Protein AF-A0A2P7NXY8-F1 (afdb_monomer)

Mean predicted aligned error: 10.53 Å

Secondary structure (DSSP, 8-state):
--------------------TTS--TTS-TT-HHHHHHHHHHHHHHHHHHHHHHHHHHHHHHH-GGGGGGGHHHHHHHHHHHHHHHHHHHHHHHHHHHHHHHHHHHHHHHHHHHHHHHHHHHHHH--

Sequence (127 aa):
MKTQKFIALISVLIFSLTVSSAFAVEGIDDNNHAALAEYYEIIAKETEAKLQKNKAALEDYEAHPYYYGRRGQDFKSHTIANIRGYEAVLTESLNNANLHKRLAKDQDNSAFNKARLNFKLDTSTIR

Organism: NCBI:txid2116706

Foldseek 3Di:
DDDDDPPPDDPPPPPDPDPDPPDDDPPDDPLPLVVQLVVLVVQLVVLVVQLVVLVVVLVCCVVCVVVCPPCSVVSNVVSVVSNVVSVVSNVVSNVSSVVSVVSVVVVVVVVVVVVVVVVVVVVVVVD

pLDDT: mean 84.72, std 18.97, range [38.0, 98.69]

Radius of gyration: 24.78 Å; Cα contacts (8 Å, |Δi|>4): 70; chains: 1; bounding box: 50×52×78 Å

Nearest PDB structures (foldseek):
  7nsu-assembly1_D  TM=8.033E-01  e=8.440E-01  Escherichia coli
  2ysu-assembly1_B  TM=7.622E-01  e=7.521E-01  Escherichia coli
  1ujw-assembly1_B  TM=7.914E-01  e=1.591E+00  Escherichia coli
  2b5u-assembly2_C  TM=7.617E-01  e=2.524E+00  Escherichia coli
  1jch-assembly1_A  TM=7.712E-01  e=4.492E+00  Escherichia coli str. K-12 substr. W3110

Structure (mmCIF, N/CA/C/O backbone):
data_AF-A0A2P7NXY8-F1
#
_entry.id   AF-A0A2P7NXY8-F1
#
loop_
_atom_site.group_PDB
_atom_site.id
_atom_site.type_symbol
_atom_site.label_atom_id
_atom_site.label_alt_id
_atom_site.label_comp_id
_atom_site.label_asym_id
_atom_site.label_entity_id
_atom_site.label_seq_id
_atom_site.pdbx_PDB_ins_code
_atom_site.Cartn_x
_atom_site.Cartn_y
_atom_site.Cartn_z
_atom_site.occupancy
_atom_site.B_iso_or_equiv
_atom_site.auth_seq_id
_atom_site.auth_comp_id
_atom_site.auth_asym_id
_atom_site.auth_atom_id
_atom_site.pdbx_PDB_model_num
ATOM 1 N N . MET A 1 1 ? -2.710 -45.243 25.224 1.00 40.84 1 MET A N 1
ATOM 2 C CA . MET A 1 1 ? -3.176 -44.627 23.961 1.00 40.84 1 MET A CA 1
ATOM 3 C C . MET A 1 1 ? -2.295 -43.425 23.669 1.00 40.84 1 MET A C 1
ATOM 5 O O . MET A 1 1 ? -1.942 -42.705 24.592 1.00 40.84 1 MET A O 1
ATOM 9 N N . LYS A 1 2 ? -1.817 -43.332 22.428 1.00 38.00 2 LYS A N 1
ATOM 10 C CA . LYS A 1 2 ? -0.706 -42.481 21.993 1.00 38.00 2 LYS A CA 1
ATOM 11 C C . LYS A 1 2 ? -1.124 -41.007 21.924 1.00 38.00 2 LYS A C 1
ATOM 13 O O . LYS A 1 2 ? -2.234 -40.690 21.519 1.00 38.00 2 LYS A O 1
ATOM 18 N N . THR A 1 3 ? -0.198 -40.141 22.318 1.00 51.06 3 THR A N 1
ATOM 19 C CA . THR A 1 3 ? -0.245 -38.677 22.258 1.00 51.06 3 THR A CA 1
ATOM 20 C C . THR A 1 3 ? -0.490 -38.154 20.842 1.00 51.06 3 THR A C 1
ATOM 22 O O . THR A 1 3 ? 0.289 -38.472 19.942 1.00 51.06 3 THR A O 1
ATOM 25 N N . GLN A 1 4 ? -1.457 -37.255 20.669 1.00 48.56 4 GLN A N 1
ATOM 26 C CA . GLN A 1 4 ? -1.455 -36.302 19.560 1.00 48.56 4 GLN A CA 1
ATOM 27 C C . GLN A 1 4 ? -1.313 -34.897 20.133 1.00 48.56 4 GLN A C 1
ATOM 29 O O . GLN A 1 4 ? -2.214 -34.338 20.750 1.00 48.56 4 GLN A O 1
ATOM 34 N N . LYS A 1 5 ? -0.097 -34.379 19.976 1.00 49.62 5 LYS A N 1
ATOM 35 C CA . LYS A 1 5 ? 0.273 -32.992 20.216 1.00 49.62 5 LYS A CA 1
ATOM 36 C C . LYS A 1 5 ? -0.507 -32.154 19.204 1.00 49.62 5 LYS A C 1
ATOM 38 O O . LYS A 1 5 ? -0.386 -32.406 18.007 1.00 49.62 5 LYS A O 1
ATOM 43 N N . PHE A 1 6 ? -1.302 -31.194 19.669 1.00 47.12 6 PHE A N 1
ATOM 44 C CA . PHE A 1 6 ? -1.866 -30.166 18.802 1.00 47.12 6 PHE A CA 1
ATOM 45 C C . PHE A 1 6 ? -0.701 -29.351 18.249 1.00 47.12 6 PHE A C 1
ATOM 47 O O . PHE A 1 6 ? -0.109 -28.521 18.936 1.00 47.12 6 PHE A O 1
ATOM 54 N N . ILE A 1 7 ? -0.309 -29.693 17.024 1.00 45.03 7 ILE A N 1
ATOM 55 C CA . ILE A 1 7 ? 0.667 -28.962 16.234 1.00 45.03 7 ILE A CA 1
ATOM 56 C C . ILE A 1 7 ? 0.106 -27.552 16.080 1.00 45.03 7 ILE A C 1
ATOM 58 O O . ILE A 1 7 ? -0.937 -27.352 15.460 1.00 45.03 7 ILE A O 1
ATOM 62 N N . ALA A 1 8 ? 0.797 -26.596 16.695 1.00 44.28 8 ALA A N 1
ATOM 63 C CA . ALA A 1 8 ? 0.630 -25.178 16.453 1.00 44.28 8 ALA A CA 1
ATOM 64 C C . ALA A 1 8 ? 0.910 -24.912 14.967 1.00 44.28 8 ALA A C 1
ATOM 66 O O . ALA A 1 8 ? 2.051 -24.725 14.553 1.00 44.28 8 ALA A O 1
ATOM 67 N N . LEU A 1 9 ? -0.138 -24.957 14.148 1.00 42.25 9 LEU A N 1
ATOM 68 C CA . LEU A 1 9 ? -0.099 -24.565 12.747 1.00 42.25 9 LEU A CA 1
ATOM 69 C C . LEU A 1 9 ? -0.269 -23.047 12.676 1.00 42.25 9 LEU A C 1
ATOM 71 O O . LEU A 1 9 ? -1.367 -22.518 12.562 1.00 42.25 9 LEU A O 1
ATOM 75 N N . ILE A 1 10 ? 0.867 -22.370 12.843 1.00 50.88 10 ILE A N 1
ATOM 76 C CA . ILE A 1 10 ? 1.388 -21.418 11.860 1.00 50.88 10 ILE A CA 1
ATOM 77 C C . ILE A 1 10 ? 0.285 -20.563 11.205 1.00 50.88 10 ILE A C 1
ATOM 79 O O . ILE A 1 10 ? -0.144 -20.829 10.085 1.00 50.88 10 ILE A O 1
ATOM 83 N N . SER A 1 11 ? -0.114 -19.467 11.854 1.00 39.25 11 SER A N 1
ATOM 84 C CA . SER A 1 11 ? -0.318 -18.248 11.075 1.00 39.25 11 SER A CA 1
ATOM 85 C C . SER A 1 11 ? 1.050 -17.593 11.009 1.00 39.25 11 SER A C 1
ATOM 87 O O . SER A 1 11 ? 1.524 -17.062 12.016 1.00 39.25 11 SER A O 1
ATOM 89 N N . VAL A 1 12 ? 1.720 -17.694 9.862 1.00 47.38 12 VAL A N 1
ATOM 90 C CA . VAL A 1 12 ? 2.876 -16.848 9.577 1.00 47.38 12 VAL A CA 1
ATOM 91 C C . VAL A 1 12 ? 2.371 -15.413 9.682 1.00 47.38 12 VAL A C 1
ATOM 93 O O . VAL A 1 12 ? 1.734 -14.882 8.776 1.00 47.38 12 VAL A O 1
ATOM 96 N N . LEU A 1 13 ? 2.601 -14.808 10.842 1.00 45.62 13 LEU A N 1
ATOM 97 C CA . LEU A 1 13 ? 2.679 -13.375 10.992 1.00 45.62 13 LEU A CA 1
ATOM 98 C C . LEU A 1 13 ? 3.856 -12.991 10.097 1.00 45.62 13 LEU A C 1
ATOM 100 O O . LEU A 1 13 ? 5.005 -13.100 10.520 1.00 45.62 13 LEU A O 1
ATOM 104 N N . ILE A 1 14 ? 3.586 -12.641 8.837 1.00 49.44 14 ILE A N 1
ATOM 105 C CA . ILE A 1 14 ? 4.582 -11.998 7.980 1.00 49.44 14 ILE A CA 1
ATOM 106 C C . ILE A 1 14 ? 4.772 -10.601 8.570 1.00 49.44 14 ILE A C 1
ATOM 108 O O . ILE A 1 14 ? 4.184 -9.608 8.149 1.00 49.44 14 ILE A O 1
ATOM 112 N N . PHE A 1 15 ? 5.530 -10.571 9.660 1.00 50.53 15 PHE A N 1
ATOM 113 C CA . PHE A 1 15 ? 6.202 -9.408 10.174 1.00 50.53 15 PHE A CA 1
ATOM 114 C C . PHE A 1 15 ? 7.401 -9.201 9.255 1.00 50.53 15 PHE A C 1
ATOM 116 O O . PHE A 1 15 ? 8.470 -9.775 9.443 1.00 50.53 15 PHE A O 1
ATOM 123 N N . SER A 1 16 ? 7.192 -8.431 8.199 1.00 40.88 16 SER A N 1
ATOM 124 C CA . SER A 1 16 ? 8.279 -7.869 7.406 1.00 40.88 16 SER A CA 1
ATOM 125 C C . SER A 1 16 ? 7.892 -6.438 7.086 1.00 40.88 16 SER A C 1
ATOM 127 O O . SER A 1 16 ? 7.465 -6.084 5.994 1.00 40.88 16 SER A O 1
ATOM 129 N N . LEU A 1 17 ? 7.969 -5.625 8.137 1.00 52.25 17 LEU A N 1
ATOM 130 C CA . LEU A 1 17 ? 8.224 -4.204 8.012 1.00 52.25 17 LEU A CA 1
ATOM 131 C C . LEU A 1 17 ? 9.592 -4.056 7.334 1.00 52.25 17 LEU A C 1
ATOM 133 O O . LEU A 1 17 ? 10.615 -4.213 7.992 1.00 52.25 17 LEU A O 1
ATOM 137 N N . THR A 1 18 ? 9.609 -3.727 6.050 1.00 45.41 18 THR A N 1
ATOM 138 C CA . THR A 1 18 ? 10.675 -2.908 5.461 1.00 45.41 18 THR A CA 1
ATOM 139 C C . THR A 1 18 ? 10.041 -1.985 4.432 1.00 45.41 18 THR A C 1
ATOM 141 O O . THR A 1 18 ? 10.151 -2.184 3.227 1.00 45.41 18 THR A O 1
ATOM 144 N N . VAL A 1 19 ? 9.346 -0.961 4.924 1.00 54.78 19 VAL A N 1
ATOM 145 C CA . VAL A 1 19 ? 9.112 0.253 4.140 1.00 54.78 19 VAL A CA 1
ATOM 146 C C . VAL A 1 19 ? 10.394 1.070 4.269 1.00 54.78 19 VAL A C 1
ATOM 148 O O . VAL A 1 19 ? 10.530 1.909 5.153 1.00 54.78 19 VAL A O 1
ATOM 151 N N . SER A 1 20 ? 11.384 0.715 3.458 1.00 48.38 20 SER A N 1
ATOM 152 C CA . SER A 1 20 ? 12.577 1.526 3.245 1.00 48.38 20 SER A CA 1
ATOM 153 C C . SER A 1 20 ? 12.671 1.768 1.751 1.00 48.38 20 SER A C 1
ATOM 155 O O . SER A 1 20 ? 13.187 0.932 1.017 1.00 48.38 20 SER A O 1
ATOM 157 N N . SER A 1 21 ? 12.197 2.931 1.315 1.00 49.56 21 SER A N 1
ATOM 158 C CA . SER A 1 21 ? 12.254 3.461 -0.054 1.00 49.56 21 SER A CA 1
ATOM 159 C C . SER A 1 21 ? 13.678 3.680 -0.606 1.00 49.56 21 SER A C 1
ATOM 161 O O . SER A 1 21 ? 13.866 4.494 -1.507 1.00 49.56 21 SER A O 1
ATOM 163 N N . ALA A 1 22 ? 14.701 3.054 -0.013 1.00 51.72 22 ALA A N 1
ATOM 164 C CA . ALA A 1 22 ? 16.116 3.370 -0.209 1.00 51.72 22 ALA A CA 1
ATOM 165 C C . ALA A 1 22 ? 17.018 2.142 -0.441 1.00 51.72 22 ALA A C 1
ATOM 167 O O . ALA A 1 22 ? 18.223 2.315 -0.613 1.00 51.72 22 ALA A O 1
ATOM 168 N N . PHE A 1 23 ? 16.471 0.922 -0.457 1.00 50.28 23 PHE A N 1
ATOM 169 C CA . PHE A 1 23 ? 17.231 -0.297 -0.749 1.00 50.28 23 PHE A CA 1
ATOM 170 C C . PHE A 1 23 ? 16.606 -1.044 -1.929 1.00 50.28 23 PHE A C 1
ATOM 172 O O . PHE A 1 23 ? 15.383 -1.064 -2.065 1.00 50.28 23 PHE A O 1
ATOM 179 N N . ALA A 1 24 ? 17.461 -1.616 -2.782 1.00 63.31 24 ALA A N 1
ATOM 180 C CA . ALA A 1 24 ? 17.082 -2.448 -3.923 1.00 63.31 24 ALA A CA 1
ATOM 181 C C . ALA A 1 24 ? 16.024 -3.492 -3.525 1.00 63.31 24 ALA A C 1
ATOM 183 O O . ALA A 1 24 ? 16.124 -4.098 -2.453 1.00 63.31 24 ALA A O 1
ATOM 184 N N . VAL A 1 25 ? 15.014 -3.704 -4.380 1.00 78.38 25 VAL A N 1
ATOM 185 C CA . VAL A 1 25 ? 14.029 -4.774 -4.165 1.00 78.38 25 VAL A CA 1
ATOM 186 C C . VAL A 1 25 ? 14.745 -6.099 -4.391 1.00 78.38 25 VAL A C 1
ATOM 188 O O . VAL A 1 25 ? 15.160 -6.408 -5.506 1.00 78.38 25 VAL A O 1
ATOM 191 N N . GLU A 1 26 ? 14.917 -6.878 -3.324 1.00 81.69 26 GLU A N 1
ATOM 192 C CA . GLU A 1 26 ? 15.624 -8.155 -3.393 1.00 81.69 26 GLU A CA 1
ATOM 193 C C . GLU A 1 26 ? 15.000 -9.062 -4.468 1.00 81.69 26 GLU A C 1
ATOM 195 O O . GLU A 1 26 ? 13.796 -9.315 -4.476 1.00 81.69 26 GLU A O 1
ATOM 200 N N . GLY A 1 27 ? 15.828 -9.538 -5.400 1.00 85.25 27 GLY A N 1
ATOM 201 C CA . GLY A 1 27 ? 15.397 -10.414 -6.492 1.00 85.25 27 GLY A CA 1
ATOM 202 C C . GLY A 1 27 ? 14.885 -9.708 -7.754 1.00 85.25 27 GLY A C 1
ATOM 203 O O . GLY A 1 27 ? 14.597 -10.400 -8.730 1.00 85.25 27 GLY A O 1
ATOM 204 N N . ILE A 1 28 ? 14.817 -8.372 -7.786 1.00 88.38 28 ILE A N 1
ATOM 205 C CA . ILE A 1 28 ? 14.529 -7.596 -9.001 1.00 88.38 28 ILE A CA 1
ATOM 206 C C . ILE A 1 28 ? 15.757 -6.750 -9.350 1.00 88.38 28 ILE A C 1
ATOM 208 O O . ILE A 1 28 ? 16.307 -6.065 -8.497 1.00 88.38 28 ILE A O 1
ATOM 212 N N . ASP A 1 29 ? 16.201 -6.802 -10.609 1.00 90.50 29 ASP A N 1
ATOM 213 C CA . ASP A 1 29 ? 17.271 -5.922 -11.099 1.00 90.50 29 ASP A CA 1
ATOM 214 C C . ASP A 1 29 ? 16.819 -4.456 -11.011 1.00 90.50 29 ASP A C 1
ATOM 216 O O . ASP A 1 29 ? 15.744 -4.110 -11.508 1.00 90.50 29 ASP A O 1
ATOM 220 N N . ASP A 1 30 ? 17.650 -3.590 -10.427 1.00 88.50 30 ASP A N 1
ATOM 221 C CA . ASP A 1 30 ? 17.363 -2.161 -10.252 1.00 88.50 30 ASP A CA 1
ATOM 222 C C . ASP A 1 30 ? 17.092 -1.427 -11.585 1.00 88.50 30 ASP A C 1
ATOM 224 O O . ASP A 1 30 ? 16.378 -0.419 -11.619 1.00 88.50 30 ASP A O 1
ATOM 228 N N . ASN A 1 31 ? 17.610 -1.950 -12.702 1.00 90.88 31 ASN A N 1
ATOM 229 C CA . ASN A 1 31 ? 17.379 -1.437 -14.055 1.00 90.88 31 ASN A CA 1
ATOM 230 C C . ASN A 1 31 ? 16.152 -2.063 -14.733 1.00 90.88 31 ASN A C 1
ATOM 232 O O . ASN A 1 31 ? 15.735 -1.612 -15.801 1.00 90.88 31 ASN A O 1
ATOM 236 N N . ASN A 1 32 ? 15.542 -3.095 -14.145 1.00 94.75 32 ASN A N 1
ATOM 237 C CA . ASN A 1 32 ? 14.288 -3.652 -14.639 1.00 94.75 32 ASN A CA 1
ATOM 238 C C . ASN A 1 32 ? 13.103 -2.837 -14.106 1.00 94.75 32 ASN A C 1
ATOM 240 O O . ASN A 1 32 ? 12.313 -3.273 -13.267 1.00 94.75 32 ASN A O 1
ATOM 244 N N . HIS A 1 33 ? 12.969 -1.619 -14.629 1.00 94.88 33 HIS A N 1
ATOM 245 C CA . HIS A 1 33 ? 11.924 -0.686 -14.222 1.00 94.88 33 HIS A CA 1
ATOM 246 C C . HIS A 1 33 ? 10.502 -1.190 -14.524 1.00 94.88 33 HIS A C 1
ATOM 248 O O . HIS A 1 33 ? 9.561 -0.803 -13.837 1.00 94.88 33 HIS A O 1
ATOM 254 N N . ALA A 1 34 ? 10.317 -2.086 -15.496 1.00 96.31 34 ALA A N 1
ATOM 255 C CA . ALA A 1 34 ? 9.018 -2.721 -15.714 1.00 96.31 34 ALA A CA 1
ATOM 256 C C . ALA A 1 34 ? 8.638 -3.641 -14.538 1.00 96.31 34 ALA A C 1
ATOM 258 O O . ALA A 1 34 ? 7.543 -3.512 -13.992 1.00 96.31 34 ALA A O 1
ATOM 259 N N . ALA A 1 35 ? 9.560 -4.503 -14.097 1.00 95.75 35 ALA A N 1
ATOM 260 C CA . ALA A 1 35 ? 9.328 -5.399 -12.963 1.00 95.75 35 ALA A CA 1
ATOM 261 C C . ALA A 1 35 ? 9.186 -4.642 -11.633 1.00 95.75 35 ALA A C 1
ATOM 263 O O . ALA A 1 35 ? 8.326 -4.975 -10.821 1.00 95.75 35 ALA A O 1
ATOM 264 N N . LEU A 1 36 ? 9.979 -3.585 -11.418 1.00 95.25 36 LEU A N 1
ATOM 265 C CA . LEU A 1 36 ? 9.840 -2.736 -10.230 1.00 95.25 36 LEU A CA 1
ATOM 266 C C . LEU A 1 36 ? 8.481 -2.025 -10.195 1.00 95.25 36 LEU A C 1
ATOM 268 O O . LEU A 1 36 ? 7.870 -1.925 -9.132 1.00 95.25 36 LEU A O 1
ATOM 272 N N . ALA A 1 37 ? 7.978 -1.561 -11.343 1.00 96.25 37 ALA A N 1
ATOM 273 C CA . ALA A 1 37 ? 6.644 -0.977 -11.411 1.00 96.25 37 ALA A CA 1
ATOM 274 C C . ALA A 1 37 ? 5.560 -1.984 -11.000 1.00 96.25 37 ALA A C 1
ATOM 276 O O . ALA A 1 37 ? 4.733 -1.658 -10.151 1.0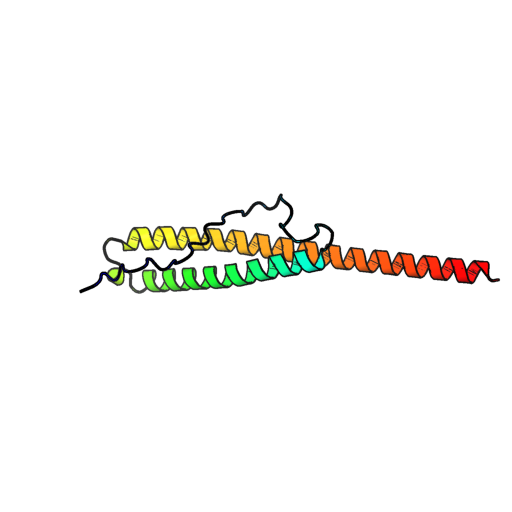0 96.25 37 ALA A O 1
ATOM 277 N N . GLU A 1 38 ? 5.596 -3.198 -11.554 1.00 96.50 38 GLU A N 1
ATOM 278 C CA . GLU A 1 38 ? 4.654 -4.273 -11.219 1.00 96.50 38 GLU A CA 1
ATOM 279 C C . GLU A 1 38 ? 4.717 -4.648 -9.730 1.00 96.50 38 GLU A C 1
ATOM 281 O O . GLU A 1 38 ? 3.683 -4.768 -9.072 1.00 96.50 38 GLU A O 1
ATOM 286 N N . TYR A 1 39 ? 5.923 -4.756 -9.166 1.00 95.62 39 TYR A N 1
ATOM 287 C CA . TYR A 1 39 ? 6.116 -5.028 -7.743 1.00 95.62 39 TYR A CA 1
ATOM 288 C C . TYR A 1 39 ? 5.380 -4.010 -6.863 1.00 95.62 39 TYR A C 1
ATOM 290 O O . TYR A 1 39 ? 4.570 -4.382 -6.011 1.00 95.62 39 TYR A O 1
ATOM 298 N N . TYR A 1 40 ? 5.601 -2.715 -7.095 1.00 95.88 40 TYR A N 1
ATOM 299 C CA . TYR A 1 40 ? 4.943 -1.680 -6.302 1.00 95.88 40 TYR A CA 1
ATOM 300 C C . TYR A 1 40 ? 3.428 -1.603 -6.552 1.00 95.88 40 TYR A C 1
ATOM 302 O O . TYR A 1 40 ? 2.685 -1.244 -5.638 1.00 95.88 40 TYR A O 1
ATOM 310 N N . GLU A 1 41 ? 2.934 -1.983 -7.734 1.00 97.69 41 GLU A N 1
ATOM 311 C CA . GLU A 1 41 ? 1.491 -2.126 -7.978 1.00 97.69 41 GLU A CA 1
ATOM 312 C C . GLU A 1 41 ? 0.864 -3.256 -7.160 1.00 97.69 41 GLU A C 1
ATOM 314 O O . GLU A 1 41 ? -0.234 -3.087 -6.621 1.00 97.69 41 GLU A O 1
ATOM 319 N N . ILE A 1 42 ? 1.558 -4.388 -7.024 1.00 97.06 42 ILE A N 1
ATOM 320 C CA . ILE A 1 42 ? 1.116 -5.500 -6.176 1.00 97.06 42 ILE A CA 1
ATOM 321 C C . ILE A 1 42 ? 1.032 -5.035 -4.719 1.00 97.06 42 ILE A C 1
ATOM 323 O O . ILE A 1 42 ? -0.015 -5.202 -4.086 1.00 97.06 42 ILE A O 1
ATOM 327 N N . ILE A 1 43 ? 2.075 -4.368 -4.211 1.00 95.94 43 ILE A N 1
ATOM 328 C CA . ILE A 1 43 ? 2.073 -3.817 -2.847 1.00 95.94 43 ILE A CA 1
ATOM 329 C C . ILE A 1 43 ? 0.940 -2.800 -2.659 1.00 95.94 43 ILE A C 1
ATOM 331 O O . ILE A 1 43 ? 0.238 -2.845 -1.643 1.00 95.94 43 ILE A O 1
ATOM 335 N N . ALA A 1 44 ? 0.711 -1.911 -3.632 1.00 96.38 44 ALA A N 1
ATOM 336 C CA . ALA A 1 44 ? -0.388 -0.949 -3.591 1.00 96.38 44 ALA A CA 1
ATOM 337 C C . ALA A 1 44 ? -1.749 -1.656 -3.486 1.00 96.38 44 ALA A C 1
ATOM 339 O O . ALA A 1 44 ? -2.540 -1.328 -2.603 1.00 96.38 44 ALA A O 1
ATOM 340 N N . LYS A 1 45 ? -1.997 -2.678 -4.313 1.00 97.88 45 LYS A N 1
ATOM 341 C CA . LYS A 1 45 ? -3.251 -3.446 -4.309 1.00 97.88 45 LYS A CA 1
ATOM 342 C C . LYS A 1 45 ? -3.482 -4.181 -2.987 1.00 97.88 45 LYS A C 1
ATOM 344 O O . LYS A 1 45 ? -4.589 -4.165 -2.445 1.00 97.88 45 LYS A O 1
ATOM 349 N N . GLU A 1 46 ? -2.448 -4.815 -2.439 1.00 96.75 46 GLU A N 1
ATOM 350 C CA . GLU A 1 46 ? -2.539 -5.478 -1.134 1.00 96.75 46 GLU A CA 1
ATOM 351 C C . GLU A 1 46 ? -2.794 -4.485 0.005 1.00 96.75 46 GLU A C 1
ATOM 353 O O . GLU A 1 46 ? -3.573 -4.757 0.925 1.00 96.75 46 GLU A O 1
ATOM 358 N N . THR A 1 47 ? -2.135 -3.329 -0.054 1.00 96.25 47 THR A N 1
ATOM 359 C CA . THR A 1 47 ? -2.272 -2.259 0.937 1.00 96.25 47 THR A CA 1
ATOM 360 C C . THR A 1 47 ? -3.660 -1.641 0.888 1.00 96.25 47 THR A C 1
ATOM 362 O O . THR A 1 47 ? -4.270 -1.433 1.935 1.00 96.25 47 THR A O 1
ATOM 365 N N . GLU A 1 48 ? -4.200 -1.420 -0.308 1.00 98.38 48 GLU A N 1
ATOM 366 C CA . GLU A 1 48 ? -5.563 -0.938 -0.503 1.00 98.38 48 GLU A CA 1
ATOM 367 C C . GLU A 1 48 ? -6.585 -1.907 0.107 1.00 98.38 48 GLU A C 1
ATOM 369 O O . GLU A 1 48 ? -7.449 -1.481 0.873 1.00 98.38 48 GLU A O 1
ATOM 374 N N . ALA A 1 49 ? -6.448 -3.217 -0.120 1.00 98.25 49 ALA A N 1
ATOM 375 C CA . ALA A 1 49 ? -7.337 -4.209 0.487 1.00 98.25 49 ALA A CA 1
ATOM 376 C C . ALA A 1 49 ? -7.293 -4.172 2.030 1.00 98.25 49 ALA A C 1
ATOM 378 O O . ALA A 1 49 ? -8.333 -4.224 2.697 1.00 98.25 49 ALA A O 1
ATOM 379 N N . LYS A 1 50 ? -6.095 -4.037 2.617 1.00 97.44 50 LYS A N 1
ATOM 380 C CA . LYS A 1 50 ? -5.917 -3.896 4.075 1.00 97.44 50 LYS A CA 1
ATOM 381 C C . LYS A 1 50 ? -6.496 -2.578 4.596 1.00 97.44 50 LYS A C 1
ATOM 383 O O . LYS A 1 50 ? -7.123 -2.572 5.659 1.00 97.44 50 LYS A O 1
ATOM 388 N N . LEU A 1 51 ? -6.330 -1.486 3.852 1.00 98.44 51 LEU A N 1
ATOM 389 C CA . LEU A 1 51 ? -6.892 -0.177 4.170 1.00 98.44 51 LEU A CA 1
ATOM 390 C C . LEU A 1 51 ? -8.421 -0.232 4.210 1.00 98.44 51 LEU A C 1
ATOM 392 O O . LEU A 1 51 ? -9.009 0.173 5.211 1.00 98.44 51 LEU A O 1
ATOM 396 N N . GLN A 1 52 ? -9.060 -0.795 3.180 1.00 98.69 52 GLN A N 1
ATOM 397 C CA . GLN A 1 52 ? -10.521 -0.922 3.130 1.00 98.69 52 GLN A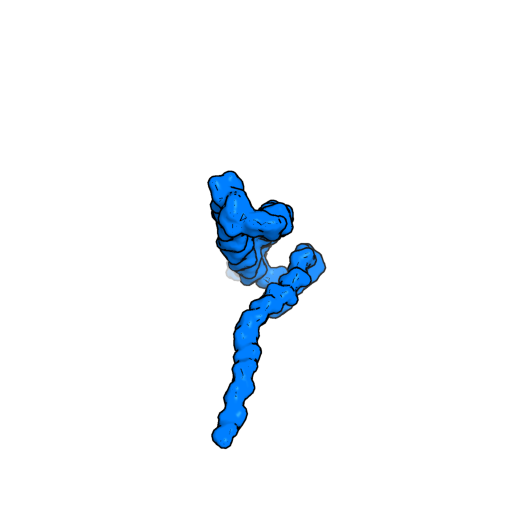 CA 1
ATOM 398 C C . GLN A 1 52 ? -11.059 -1.785 4.273 1.00 98.69 52 GLN A C 1
ATOM 400 O O . GLN A 1 52 ? -12.037 -1.417 4.919 1.00 98.69 52 GLN A O 1
ATOM 405 N N . LYS A 1 53 ? -10.370 -2.884 4.607 1.00 98.31 53 LYS A N 1
ATOM 406 C CA . LYS A 1 53 ? -10.736 -3.718 5.758 1.00 98.31 53 LYS A CA 1
ATOM 407 C C . LYS A 1 53 ? -10.698 -2.941 7.080 1.00 98.31 53 LYS A C 1
ATOM 409 O O . LYS A 1 53 ? -11.595 -3.112 7.898 1.00 98.31 53 LYS A O 1
ATOM 414 N N . ASN A 1 54 ? -9.681 -2.104 7.305 1.00 98.56 54 ASN A N 1
ATOM 415 C CA . ASN A 1 54 ? -9.598 -1.304 8.533 1.00 98.56 54 ASN A CA 1
ATOM 416 C C . ASN A 1 54 ? -10.612 -0.151 8.537 1.00 98.56 54 ASN 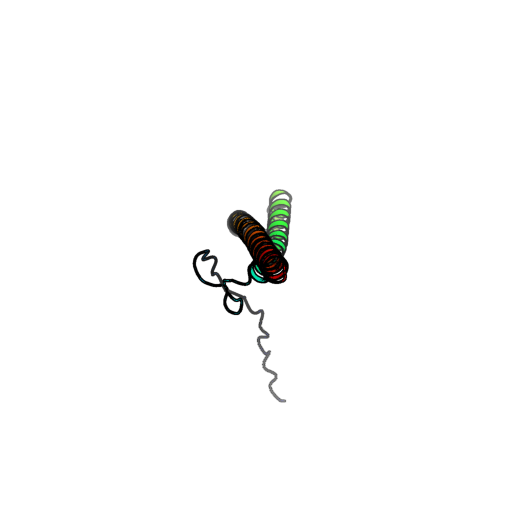A C 1
ATOM 418 O O . ASN A 1 54 ? -11.159 0.149 9.592 1.00 98.56 54 ASN A O 1
ATOM 422 N N . LYS A 1 55 ? -10.914 0.453 7.380 1.00 98.69 55 LYS A N 1
ATOM 423 C CA . LYS A 1 55 ? -11.985 1.456 7.253 1.00 98.69 55 LYS A CA 1
ATOM 424 C C . LYS A 1 55 ? -13.347 0.866 7.622 1.00 98.69 55 LYS A C 1
ATOM 426 O O . LYS A 1 55 ? -14.013 1.411 8.492 1.00 98.69 55 LYS A O 1
ATOM 431 N N . ALA A 1 56 ? -13.695 -0.294 7.062 1.00 98.62 56 ALA A N 1
ATOM 432 C CA . ALA A 1 56 ? -14.931 -1.000 7.403 1.00 98.62 56 ALA A CA 1
ATOM 433 C C . ALA A 1 56 ? -14.981 -1.418 8.886 1.00 98.62 56 ALA A C 1
ATOM 435 O O . ALA A 1 56 ? -16.015 -1.320 9.534 1.00 98.62 56 ALA A O 1
ATOM 436 N N . ALA A 1 57 ? -13.850 -1.853 9.448 1.00 97.75 57 ALA A N 1
ATOM 437 C CA . ALA A 1 57 ? -13.751 -2.205 10.863 1.00 97.75 57 ALA A CA 1
ATOM 438 C C . ALA A 1 57 ? -13.934 -0.993 11.797 1.00 97.75 57 ALA A C 1
ATOM 440 O O . ALA A 1 57 ? -14.521 -1.127 12.870 1.00 97.75 57 ALA A O 1
ATOM 441 N N . LEU A 1 58 ? -13.432 0.182 11.402 1.00 98.25 58 LEU A N 1
ATOM 442 C CA . LEU A 1 58 ? -13.649 1.425 12.138 1.00 98.25 58 LEU A CA 1
ATOM 443 C C . LEU A 1 58 ? -15.114 1.863 12.055 1.00 98.25 58 LEU A C 1
ATOM 445 O O . LEU A 1 58 ? -15.674 2.240 13.078 1.00 98.25 58 LEU A O 1
ATOM 449 N N . GLU A 1 59 ? -15.729 1.767 10.876 1.00 98.38 59 GLU A N 1
ATOM 450 C CA . GLU A 1 59 ? -17.150 2.072 10.674 1.00 98.38 59 GLU A CA 1
ATOM 451 C C . GLU A 1 59 ? -18.047 1.184 11.550 1.00 98.38 59 GLU A C 1
ATOM 453 O O . GLU A 1 59 ? -18.914 1.697 12.256 1.00 98.38 59 GLU A O 1
ATOM 458 N N . ASP A 1 60 ? -17.790 -0.129 11.595 1.00 97.75 60 ASP A N 1
ATOM 459 C CA . ASP A 1 60 ? -18.529 -1.052 12.467 1.00 97.75 60 ASP A CA 1
ATOM 460 C C . ASP A 1 60 ? -18.349 -0.713 13.954 1.00 97.75 60 ASP A C 1
ATOM 462 O O . ASP A 1 60 ? -19.317 -0.699 14.715 1.00 97.75 60 ASP A O 1
ATOM 466 N N . TYR A 1 61 ? -17.132 -0.355 14.376 1.00 96.81 61 TYR A N 1
ATOM 467 C CA . TYR A 1 61 ? -16.891 0.113 15.741 1.00 96.81 61 TYR A CA 1
ATOM 468 C C . TYR A 1 61 ? -17.651 1.402 16.065 1.00 96.81 61 TYR A C 1
ATOM 470 O O . TYR A 1 61 ? -18.178 1.540 17.168 1.00 96.81 61 TYR A O 1
ATOM 478 N N . GLU A 1 62 ? -17.689 2.361 15.142 1.00 95.81 62 GLU A N 1
ATOM 479 C CA . GLU A 1 62 ? -18.378 3.635 15.348 1.00 95.81 62 GLU A CA 1
ATOM 480 C C . GLU A 1 62 ? -19.901 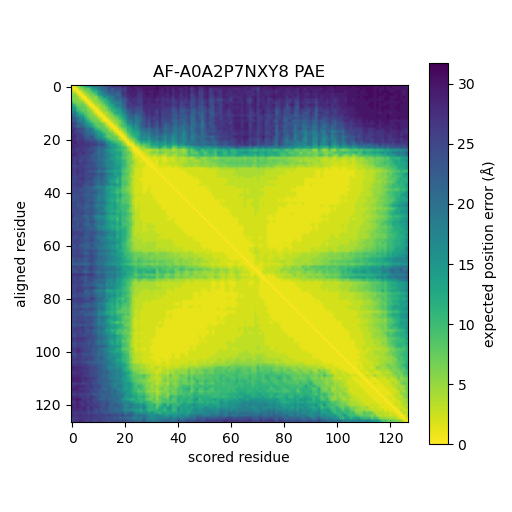3.466 15.381 1.00 95.81 62 GLU A C 1
ATOM 482 O O . GLU A 1 62 ? -20.564 4.128 16.181 1.00 95.81 62 GLU A O 1
ATOM 487 N N . ALA A 1 63 ? -20.446 2.534 14.595 1.00 97.88 63 ALA A N 1
ATOM 488 C CA . ALA A 1 63 ? -21.861 2.171 14.617 1.00 97.88 63 ALA A CA 1
ATOM 489 C C . ALA A 1 63 ? -22.245 1.331 15.851 1.00 97.88 63 ALA A C 1
ATOM 491 O O . ALA A 1 63 ? -23.321 1.514 16.429 1.00 97.88 63 ALA A O 1
ATOM 492 N N . HIS A 1 64 ? -21.363 0.426 16.286 1.00 96.12 64 HIS A N 1
ATOM 493 C CA . HIS A 1 64 ? -21.644 -0.566 17.324 1.00 96.12 64 HIS A CA 1
ATOM 494 C C . HIS A 1 64 ? -20.565 -0.630 18.423 1.00 96.12 64 HIS A C 1
ATOM 496 O O . HIS A 1 64 ? -20.061 -1.712 18.749 1.00 96.12 64 HIS A O 1
ATOM 502 N N . PRO A 1 65 ? -20.228 0.486 19.098 1.00 92.75 65 PRO A N 1
ATOM 503 C CA . PRO A 1 65 ? -19.109 0.516 20.047 1.00 92.75 65 PRO A CA 1
ATOM 504 C C . PRO A 1 65 ? -19.303 -0.439 21.239 1.00 92.75 65 PRO A C 1
ATOM 506 O O . PRO A 1 65 ? -18.336 -0.916 21.837 1.00 92.75 65 PRO A O 1
ATOM 509 N N . TYR A 1 66 ? -20.556 -0.767 21.568 1.00 93.19 66 TYR A N 1
ATOM 510 C CA . TYR A 1 66 ? -20.927 -1.680 22.648 1.00 93.19 66 TYR A CA 1
ATOM 511 C C . TYR A 1 66 ? -20.569 -3.152 22.372 1.00 93.19 66 TYR A C 1
ATOM 513 O O . TYR A 1 66 ? -20.378 -3.899 23.331 1.00 93.19 66 TYR A O 1
ATOM 521 N N . TYR A 1 67 ? -20.389 -3.573 21.111 1.00 94.75 67 TYR A N 1
ATOM 522 C CA . TYR A 1 67 ? -19.952 -4.939 20.769 1.00 94.75 67 TYR A CA 1
ATOM 523 C C . TYR A 1 67 ? -18.512 -5.243 21.191 1.00 94.75 67 TYR A C 1
ATOM 525 O O . TYR A 1 67 ? -18.152 -6.397 21.420 1.00 94.75 67 TYR A O 1
ATOM 533 N N . TYR A 1 68 ? -17.688 -4.212 21.354 1.00 93.06 68 TYR A N 1
ATOM 534 C CA . TYR A 1 68 ? -16.259 -4.364 21.619 1.00 93.06 68 TYR A CA 1
ATOM 535 C C . TYR A 1 68 ? -15.915 -4.341 23.115 1.00 93.06 68 TYR A C 1
ATOM 537 O O . TYR A 1 68 ? -14.813 -4.733 23.522 1.00 93.06 68 TYR A O 1
ATOM 545 N N . GLY A 1 69 ? -16.856 -3.898 23.955 1.00 92.06 69 GLY A N 1
ATOM 546 C CA . GLY A 1 69 ? -16.683 -3.793 25.401 1.00 92.06 69 GLY A CA 1
ATOM 547 C C . GLY A 1 69 ? -15.445 -2.977 25.794 1.00 92.06 69 GLY A C 1
ATOM 548 O O . GLY A 1 69 ? -15.051 -2.026 25.122 1.00 92.06 69 GLY A O 1
ATOM 549 N N . ARG A 1 70 ? -14.784 -3.370 26.890 1.00 90.12 70 ARG A N 1
ATOM 550 C CA . ARG A 1 70 ? -13.632 -2.634 27.448 1.00 90.12 70 ARG A CA 1
ATOM 551 C C . ARG A 1 70 ? -12.441 -2.525 26.489 1.00 90.12 70 ARG A C 1
ATOM 553 O O . ARG A 1 70 ? -11.721 -1.539 26.535 1.00 90.12 70 ARG A O 1
ATOM 560 N N . ARG A 1 71 ? -12.250 -3.518 25.612 1.00 89.62 71 ARG A N 1
ATOM 561 C CA . ARG A 1 71 ? -11.159 -3.531 24.619 1.00 89.62 71 ARG A CA 1
ATOM 562 C C . ARG A 1 71 ? -11.458 -2.673 23.386 1.00 89.62 71 ARG A C 1
ATOM 564 O O . ARG A 1 71 ? -10.612 -2.558 22.507 1.00 89.62 71 ARG A O 1
ATOM 571 N N . GLY A 1 72 ? -12.641 -2.061 23.310 1.00 89.50 72 GLY A N 1
ATOM 572 C CA . GLY A 1 72 ? -13.037 -1.223 22.184 1.00 89.50 72 GLY A CA 1
ATOM 573 C C . GLY A 1 72 ? -12.164 0.017 21.986 1.00 89.50 72 GLY A C 1
ATOM 574 O O . GLY A 1 72 ? -11.936 0.418 20.851 1.00 89.50 72 GLY A O 1
ATOM 575 N N . GLN A 1 73 ? -11.630 0.606 23.060 1.00 86.62 73 GLN A N 1
ATOM 576 C CA . GLN A 1 73 ? -10.732 1.762 22.941 1.00 86.62 73 GLN A CA 1
ATOM 577 C C . GLN A 1 73 ? -9.401 1.387 22.278 1.00 86.62 73 GLN A C 1
ATOM 579 O O . GLN A 1 73 ? -8.967 2.078 21.356 1.00 86.62 73 GLN A O 1
ATOM 584 N N . ASP A 1 74 ? -8.807 0.262 22.685 1.00 94.19 74 ASP A N 1
ATOM 585 C CA . ASP A 1 74 ? -7.592 -0.276 22.062 1.00 94.19 74 ASP A CA 1
ATOM 586 C C . ASP A 1 74 ? -7.855 -0.663 20.604 1.00 94.19 74 ASP A C 1
ATOM 588 O O . ASP A 1 74 ? -7.072 -0.347 19.712 1.00 94.19 74 ASP A O 1
ATOM 592 N N . PHE A 1 75 ? -9.002 -1.292 20.330 1.00 95.62 75 PHE A N 1
ATOM 593 C CA . PHE A 1 75 ? -9.408 -1.618 18.965 1.00 95.62 75 PHE A CA 1
ATOM 594 C C . PHE A 1 75 ? -9.486 -0.367 18.079 1.00 95.62 75 PHE A C 1
ATOM 596 O O . PHE A 1 75 ? -8.913 -0.353 16.987 1.00 95.62 75 PHE A O 1
ATOM 603 N N . LYS A 1 76 ? -10.144 0.700 18.552 1.00 96.12 76 LYS A N 1
ATOM 604 C CA . LYS A 1 76 ? -10.269 1.961 17.811 1.00 96.12 76 LYS A CA 1
ATOM 605 C C . LYS A 1 76 ? -8.902 2.584 17.533 1.00 96.12 76 LYS A C 1
ATOM 607 O O . LYS A 1 76 ? -8.621 2.949 16.393 1.00 96.12 76 LYS A O 1
ATOM 612 N N . SER A 1 77 ? -8.055 2.714 18.556 1.00 96.38 77 SER A N 1
ATOM 613 C CA . SER A 1 77 ? -6.750 3.370 18.420 1.00 96.38 77 SER A CA 1
ATOM 614 C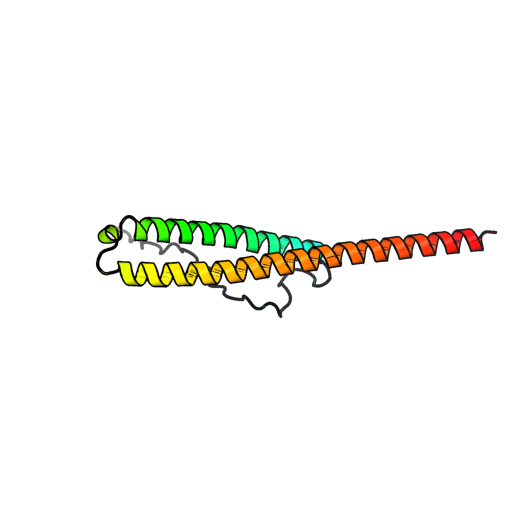 C . SER A 1 77 ? -5.831 2.609 17.459 1.00 96.38 77 SER A C 1
ATOM 616 O O . SER A 1 77 ? -5.245 3.225 16.565 1.00 96.38 77 SER A O 1
ATOM 618 N N . HIS A 1 78 ? -5.782 1.277 17.559 1.00 96.12 78 HIS A N 1
ATOM 619 C CA . HIS A 1 78 ? -5.039 0.431 16.627 1.00 96.12 78 HIS A CA 1
ATOM 620 C C . HIS A 1 78 ? -5.587 0.512 15.201 1.00 96.12 78 HIS A C 1
ATOM 622 O O . HIS A 1 78 ? -4.808 0.650 14.260 1.00 96.12 78 HIS A O 1
ATOM 628 N N . THR A 1 79 ? -6.909 0.483 15.025 1.00 97.44 79 THR A N 1
ATOM 629 C CA . THR A 1 79 ? -7.530 0.563 13.693 1.00 97.44 79 THR A CA 1
ATOM 630 C C . THR A 1 79 ? -7.226 1.904 13.021 1.00 97.44 79 THR A C 1
ATOM 632 O O . THR A 1 79 ? -6.826 1.932 11.859 1.00 97.44 79 THR A O 1
ATOM 635 N N . ILE A 1 80 ? -7.303 3.019 13.757 1.00 98.31 80 ILE A N 1
ATOM 636 C CA . ILE A 1 80 ? -6.936 4.351 13.244 1.00 98.31 80 ILE A CA 1
ATOM 637 C C . ILE A 1 80 ? -5.447 4.416 12.874 1.00 98.31 80 ILE A C 1
ATOM 639 O O . ILE A 1 80 ? -5.095 4.974 11.834 1.00 98.31 80 ILE A O 1
ATOM 643 N N . ALA A 1 81 ? -4.566 3.851 13.704 1.00 97.81 81 ALA A N 1
ATOM 644 C CA . ALA A 1 81 ? -3.135 3.806 13.410 1.00 97.81 81 ALA A CA 1
ATOM 645 C C . ALA A 1 81 ? -2.841 2.988 12.140 1.00 97.81 81 ALA A C 1
ATOM 647 O O . ALA A 1 81 ? -2.084 3.442 11.283 1.00 97.81 81 ALA A O 1
ATOM 648 N N . ASN A 1 82 ? -3.496 1.835 11.979 1.00 97.62 82 ASN A N 1
ATOM 649 C CA . ASN A 1 82 ? -3.382 1.002 10.784 1.00 97.62 82 ASN A CA 1
ATOM 650 C C . ASN A 1 82 ? -3.865 1.728 9.526 1.00 97.62 82 ASN A C 1
ATOM 652 O O . ASN A 1 82 ? -3.194 1.654 8.502 1.00 97.62 82 ASN A O 1
ATOM 656 N N . ILE A 1 83 ? -4.995 2.446 9.591 1.00 98.44 83 ILE A N 1
ATOM 657 C CA . ILE A 1 83 ? -5.506 3.245 8.463 1.00 98.44 83 ILE A CA 1
ATOM 658 C C . ILE A 1 83 ? -4.440 4.237 7.997 1.00 98.44 83 ILE A C 1
ATOM 660 O O . ILE A 1 83 ? -4.073 4.224 6.826 1.00 98.44 83 ILE A O 1
ATOM 664 N N . ARG A 1 84 ? -3.875 5.028 8.919 1.00 97.88 84 ARG A N 1
ATOM 665 C CA . ARG A 1 84 ? -2.822 6.005 8.593 1.00 97.88 84 ARG A CA 1
ATOM 666 C C . ARG A 1 84 ? -1.579 5.339 8.002 1.00 97.88 84 ARG A C 1
ATOM 668 O O . ARG A 1 84 ? -1.015 5.838 7.033 1.00 97.88 84 ARG A O 1
ATOM 675 N N . GLY A 1 85 ? -1.163 4.208 8.574 1.00 97.00 85 GLY A N 1
ATOM 676 C CA . GLY A 1 85 ? -0.021 3.440 8.080 1.00 97.00 85 GLY A CA 1
ATOM 677 C C . GLY A 1 85 ? -0.241 2.920 6.659 1.00 97.00 85 GLY A C 1
ATOM 678 O O . GLY A 1 85 ? 0.615 3.103 5.797 1.00 97.00 85 GLY A O 1
ATOM 679 N N . TYR A 1 86 ? -1.403 2.327 6.382 1.00 97.44 86 TYR A N 1
ATOM 680 C CA . TYR A 1 86 ? -1.721 1.829 5.045 1.00 97.44 86 TYR A CA 1
ATOM 681 C C . TYR A 1 86 ? -1.932 2.953 4.027 1.00 97.44 86 TYR A C 1
ATOM 683 O O . TYR A 1 86 ? -1.554 2.783 2.875 1.00 97.44 86 TYR A O 1
ATOM 691 N N . GLU A 1 87 ? -2.457 4.116 4.417 1.00 98.12 87 GLU A N 1
ATOM 692 C CA . GLU A 1 87 ? -2.536 5.283 3.525 1.00 98.12 87 GLU A CA 1
ATOM 693 C C . GLU A 1 87 ? -1.148 5.780 3.099 1.00 98.12 87 GLU A C 1
ATOM 695 O O . GLU A 1 87 ? -0.933 6.074 1.918 1.00 98.12 87 GLU A O 1
ATOM 700 N N . ALA A 1 88 ? -0.187 5.809 4.028 1.00 97.00 88 ALA A N 1
ATOM 701 C CA . ALA A 1 88 ? 1.197 6.161 3.721 1.00 97.00 88 ALA A CA 1
ATOM 702 C C . ALA A 1 88 ? 1.836 5.149 2.754 1.00 97.00 88 ALA A C 1
ATOM 704 O O . ALA A 1 88 ? 2.347 5.544 1.706 1.00 97.00 88 ALA A O 1
ATOM 705 N N . VAL A 1 89 ? 1.726 3.848 3.052 1.00 95.50 89 VAL A N 1
ATOM 706 C CA . VAL A 1 89 ? 2.286 2.779 2.203 1.00 95.50 89 VAL A CA 1
ATOM 707 C C . VAL A 1 89 ? 1.636 2.752 0.820 1.00 95.50 89 VAL A C 1
ATOM 709 O O . VAL A 1 89 ? 2.333 2.572 -0.178 1.00 95.50 89 VAL A O 1
ATOM 712 N N . LEU A 1 90 ? 0.320 2.966 0.728 1.00 96.94 90 LEU A N 1
ATOM 713 C CA . LEU A 1 90 ? -0.395 3.018 -0.548 1.00 96.94 90 LEU A CA 1
ATOM 714 C C . LEU A 1 90 ? 0.121 4.175 -1.408 1.00 96.94 90 LEU A C 1
ATOM 716 O O . LEU A 1 90 ? 0.431 3.984 -2.582 1.00 96.94 90 LEU A O 1
ATOM 720 N N . T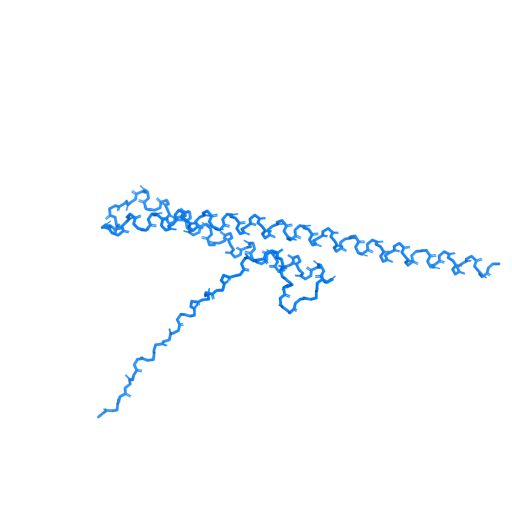HR A 1 91 ? 0.256 5.358 -0.807 1.00 97.25 91 THR A N 1
ATOM 721 C CA . THR A 1 91 ? 0.767 6.554 -1.488 1.00 97.25 91 THR A CA 1
ATOM 722 C C . THR A 1 91 ? 2.186 6.331 -2.004 1.00 97.25 91 THR A C 1
ATOM 724 O O . THR A 1 91 ? 2.475 6.596 -3.170 1.00 97.25 91 THR A O 1
ATOM 727 N N . GLU A 1 92 ? 3.070 5.808 -1.157 1.00 95.88 92 GLU A N 1
ATOM 728 C CA . GLU A 1 92 ? 4.457 5.523 -1.515 1.00 95.88 92 GLU A CA 1
ATOM 729 C C . GLU A 1 92 ? 4.562 4.481 -2.636 1.00 95.88 92 GLU A C 1
ATOM 731 O O . GLU A 1 92 ? 5.266 4.695 -3.623 1.00 95.88 92 GLU A O 1
ATOM 736 N N . SER A 1 93 ? 3.803 3.390 -2.533 1.00 95.06 93 SER A N 1
ATOM 737 C CA . SER A 1 93 ? 3.799 2.317 -3.531 1.00 95.06 93 SER A CA 1
ATOM 738 C C . SER A 1 93 ? 3.310 2.825 -4.889 1.00 95.06 93 SER A C 1
ATOM 740 O O . SER A 1 93 ? 3.957 2.597 -5.909 1.00 95.06 93 SER A O 1
ATOM 742 N N . LEU A 1 94 ? 2.225 3.605 -4.923 1.00 97.81 94 LEU A N 1
ATOM 743 C CA . LEU A 1 94 ? 1.734 4.210 -6.165 1.00 97.81 94 LEU A CA 1
ATOM 744 C C . LEU A 1 94 ? 2.741 5.199 -6.769 1.00 97.81 94 LEU A C 1
ATOM 746 O O . LEU A 1 94 ? 2.913 5.241 -7.990 1.00 97.81 94 LEU A O 1
ATOM 750 N N . ASN A 1 95 ? 3.435 5.980 -5.939 1.00 97.44 95 ASN A N 1
ATOM 751 C CA . ASN A 1 95 ? 4.471 6.901 -6.402 1.00 97.44 95 ASN A CA 1
ATOM 752 C C . ASN A 1 95 ? 5.653 6.156 -7.032 1.00 97.44 95 ASN A C 1
ATOM 754 O O . ASN A 1 95 ? 6.083 6.526 -8.129 1.00 97.44 95 ASN A O 1
ATOM 758 N N . ASN A 1 96 ? 6.131 5.090 -6.389 1.00 95.75 96 ASN A N 1
ATOM 759 C CA . ASN A 1 96 ? 7.214 4.259 -6.910 1.00 95.75 96 ASN A CA 1
ATOM 760 C C . ASN A 1 96 ? 6.807 3.518 -8.191 1.00 95.75 96 ASN A C 1
ATOM 762 O O . ASN A 1 96 ? 7.544 3.554 -9.176 1.00 95.75 96 ASN A O 1
ATOM 766 N N . ALA A 1 97 ? 5.603 2.938 -8.238 1.00 96.56 97 ALA A N 1
ATOM 767 C CA . ALA A 1 97 ? 5.072 2.311 -9.447 1.00 96.56 97 ALA A CA 1
ATOM 768 C C . ALA A 1 97 ? 5.044 3.299 -10.626 1.00 96.56 97 ALA A C 1
ATOM 770 O O . ALA A 1 97 ? 5.521 3.005 -11.724 1.00 96.56 97 ALA A O 1
ATOM 771 N N . ASN A 1 98 ? 4.544 4.517 -10.395 1.00 97.94 98 ASN A N 1
ATOM 772 C CA . ASN A 1 98 ? 4.503 5.561 -11.415 1.00 97.94 98 ASN A CA 1
ATOM 773 C C . ASN A 1 98 ? 5.896 6.043 -11.836 1.00 97.94 98 ASN A C 1
ATOM 775 O O . ASN A 1 98 ? 6.100 6.341 -13.014 1.00 97.94 98 ASN A O 1
ATOM 779 N N . LEU A 1 99 ? 6.842 6.143 -10.900 1.00 96.88 99 LEU A N 1
ATOM 780 C CA . LEU A 1 99 ? 8.231 6.483 -11.199 1.00 96.88 99 LEU A CA 1
ATOM 781 C C . LEU A 1 99 ? 8.851 5.447 -12.137 1.00 96.88 99 LEU A C 1
ATOM 783 O O . LEU A 1 99 ? 9.325 5.807 -13.214 1.00 96.88 99 LEU A O 1
ATOM 787 N N . HIS A 1 100 ? 8.775 4.170 -11.777 1.00 96.25 100 HIS A N 1
ATOM 788 C CA . HIS A 1 100 ? 9.361 3.095 -12.566 1.00 96.25 100 HIS A CA 1
ATOM 789 C C . HIS A 1 100 ? 8.686 2.925 -13.935 1.00 96.25 100 HIS A C 1
ATOM 791 O O . HIS A 1 100 ? 9.376 2.730 -14.932 1.00 96.25 100 HIS A O 1
ATOM 797 N N . LYS A 1 101 ? 7.370 3.154 -14.050 1.00 97.81 101 LYS A N 1
ATOM 798 C CA . LYS A 1 101 ? 6.697 3.233 -15.361 1.00 97.81 101 LYS A CA 1
ATOM 799 C C . LYS A 1 101 ? 7.258 4.326 -16.268 1.00 97.81 101 LYS A C 1
ATOM 801 O O . LYS A 1 101 ? 7.308 4.134 -17.481 1.00 97.81 101 LYS A O 1
ATOM 806 N N . ARG A 1 102 ? 7.624 5.491 -15.718 1.00 97.31 102 ARG A N 1
ATOM 807 C CA . ARG A 1 102 ? 8.244 6.568 -16.510 1.00 97.31 102 ARG A CA 1
ATOM 808 C C . ARG A 1 102 ? 9.645 6.167 -16.957 1.00 97.31 102 ARG A C 1
ATOM 810 O O . ARG A 1 102 ? 9.933 6.257 -18.143 1.00 97.31 102 ARG A O 1
ATOM 817 N N . LEU A 1 103 ? 10.452 5.636 -16.039 1.00 94.75 103 LEU A N 1
ATOM 818 C CA . LEU A 1 103 ? 11.813 5.191 -16.343 1.00 94.75 103 LEU A CA 1
ATOM 819 C C . LEU A 1 103 ? 11.841 4.076 -17.400 1.00 94.75 103 LEU A C 1
ATOM 821 O O . LEU A 1 103 ? 12.649 4.138 -18.321 1.00 94.75 103 LEU A O 1
ATOM 825 N N . ALA A 1 104 ? 10.915 3.113 -17.337 1.00 95.69 104 ALA A N 1
ATOM 826 C CA . ALA A 1 104 ? 10.777 2.072 -18.357 1.00 95.69 104 ALA A CA 1
ATOM 827 C C . ALA A 1 104 ? 10.478 2.662 -19.750 1.00 95.69 104 ALA A C 1
ATOM 829 O O . ALA A 1 104 ? 11.135 2.315 -20.729 1.00 95.69 104 ALA A O 1
ATOM 830 N N . LYS A 1 105 ? 9.543 3.621 -19.840 1.00 95.81 105 LYS A N 1
ATOM 831 C CA . LYS A 1 105 ? 9.228 4.311 -21.105 1.00 95.81 105 LYS A CA 1
ATOM 832 C C . LYS A 1 105 ? 10.419 5.097 -21.651 1.00 95.81 105 LYS A C 1
ATOM 834 O O . LYS A 1 105 ? 10.651 5.096 -22.858 1.00 95.81 105 LYS A O 1
ATOM 839 N N . ASP A 1 106 ? 11.161 5.778 -20.784 1.00 94.81 106 ASP A N 1
ATOM 840 C CA . ASP A 1 106 ? 12.338 6.551 -21.186 1.00 94.81 106 ASP A CA 1
ATOM 841 C C . ASP A 1 106 ? 13.462 5.633 -21.689 1.00 94.81 106 ASP A C 1
ATOM 843 O O . ASP A 1 106 ? 14.100 5.932 -22.703 1.00 94.81 106 ASP A O 1
ATOM 847 N N . GLN A 1 107 ? 13.650 4.477 -21.046 1.00 92.44 107 GLN A N 1
ATOM 848 C CA . GLN A 1 107 ? 14.591 3.448 -21.478 1.00 92.44 107 GLN A CA 1
ATOM 849 C C . GLN A 1 107 ? 14.232 2.902 -22.868 1.00 92.44 107 GLN A C 1
ATOM 851 O O . GLN A 1 107 ? 15.096 2.896 -23.751 1.00 92.44 107 GLN A O 1
ATOM 856 N N . ASP A 1 108 ? 12.967 2.548 -23.104 1.00 91.19 108 ASP A N 1
ATOM 857 C CA . ASP A 1 108 ? 12.475 2.079 -24.407 1.00 91.19 108 ASP A CA 1
ATOM 858 C C . ASP A 1 108 ? 12.659 3.136 -25.506 1.00 91.19 108 ASP A C 1
ATOM 860 O O . ASP A 1 108 ? 13.175 2.850 -26.592 1.00 91.19 108 ASP A O 1
ATOM 864 N N . ASN A 1 109 ? 12.312 4.391 -25.209 1.00 91.81 109 ASN A N 1
ATOM 865 C CA . ASN A 1 109 ? 12.493 5.512 -26.129 1.00 91.81 109 ASN A CA 1
ATOM 866 C C . ASN A 1 109 ? 13.973 5.732 -26.476 1.00 91.81 109 ASN A C 1
ATOM 868 O O . ASN A 1 109 ? 14.314 5.986 -27.635 1.00 91.81 109 ASN A O 1
ATOM 872 N N . SER A 1 110 ? 14.868 5.629 -25.489 1.00 90.31 110 SER A N 1
ATOM 873 C CA . SER A 1 110 ? 16.312 5.768 -25.705 1.00 90.31 110 SER A CA 1
ATOM 874 C C . SER A 1 110 ? 16.859 4.663 -26.616 1.00 90.31 110 SER A C 1
ATOM 876 O O . SER A 1 110 ? 17.609 4.948 -27.556 1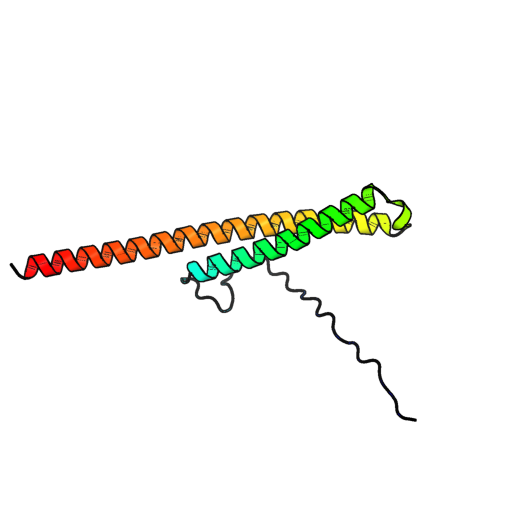.00 90.31 110 SER A O 1
ATOM 878 N N . ALA A 1 111 ? 16.423 3.417 -26.402 1.00 87.56 111 ALA A N 1
ATOM 879 C CA . ALA A 1 111 ? 16.817 2.267 -27.203 1.00 87.56 111 ALA A CA 1
ATOM 880 C C . ALA A 1 111 ? 16.319 2.406 -28.648 1.00 87.56 111 ALA A C 1
ATOM 882 O O . ALA A 1 111 ? 17.089 2.213 -29.593 1.00 87.56 111 ALA A O 1
ATOM 883 N N . PHE A 1 112 ? 15.066 2.833 -28.825 1.00 88.00 112 PHE A N 1
ATOM 884 C CA . PHE A 1 112 ? 14.485 3.112 -30.135 1.00 88.00 112 PHE A CA 1
ATOM 885 C C . PHE A 1 112 ? 15.247 4.212 -30.886 1.00 88.00 112 PHE A C 1
ATOM 887 O O . PHE A 1 112 ? 15.617 4.041 -32.051 1.00 88.00 112 PHE A O 1
ATOM 894 N N . ASN A 1 113 ? 15.536 5.333 -30.219 1.00 91.06 113 ASN A N 1
ATOM 895 C CA . ASN A 1 113 ? 16.281 6.438 -30.820 1.00 91.06 113 ASN A CA 1
ATOM 896 C C . ASN A 1 113 ? 17.691 6.007 -31.242 1.00 91.06 113 ASN A C 1
ATOM 898 O O . ASN A 1 113 ? 18.132 6.346 -32.342 1.00 91.06 113 ASN A O 1
ATOM 902 N N . LYS A 1 114 ? 18.375 5.208 -30.415 1.00 90.50 114 LYS A N 1
ATOM 903 C CA . LYS A 1 114 ? 19.689 4.643 -30.744 1.00 90.50 114 LYS A CA 1
ATOM 904 C C . LYS A 1 114 ? 19.623 3.724 -31.968 1.00 90.50 114 LYS A C 1
ATOM 906 O O . LYS A 1 114 ? 20.429 3.875 -32.883 1.00 90.50 114 LYS A O 1
ATOM 911 N N . ALA A 1 115 ? 18.642 2.821 -32.025 1.00 89.38 115 ALA A N 1
ATOM 912 C CA . ALA A 1 115 ? 18.445 1.928 -33.168 1.00 89.38 115 ALA A CA 1
ATOM 913 C C . ALA A 1 115 ? 18.185 2.708 -34.469 1.00 89.38 115 ALA A C 1
ATOM 915 O O . ALA A 1 115 ? 18.785 2.423 -35.506 1.00 89.38 115 ALA A O 1
ATOM 916 N N . ARG A 1 116 ? 17.352 3.754 -34.400 1.00 90.00 116 ARG A N 1
ATOM 917 C CA . ARG A 1 116 ? 17.068 4.645 -35.531 1.00 90.00 116 ARG A CA 1
ATOM 918 C C . ARG A 1 116 ? 18.312 5.391 -36.022 1.00 90.00 116 ARG A C 1
ATOM 920 O O . ARG A 1 116 ? 18.488 5.542 -37.230 1.00 90.00 116 ARG A O 1
ATOM 927 N N . LEU A 1 117 ? 19.155 5.879 -35.109 1.00 90.31 117 LEU A N 1
ATOM 928 C CA . LEU A 1 117 ? 20.406 6.561 -35.458 1.00 90.31 117 LEU A CA 1
ATOM 929 C C . LEU A 1 117 ? 21.385 5.618 -36.161 1.00 90.31 117 LEU A C 1
ATOM 931 O O . LEU A 1 117 ? 21.922 5.988 -37.203 1.00 90.31 117 LEU A O 1
ATOM 935 N N . ASN A 1 118 ? 21.555 4.398 -35.645 1.00 89.31 118 ASN A N 1
ATOM 936 C CA . ASN A 1 118 ? 22.421 3.388 -36.256 1.00 89.31 118 ASN A CA 1
ATOM 937 C C . ASN A 1 118 ? 21.963 3.047 -37.682 1.00 89.31 118 ASN A C 1
ATOM 939 O O . ASN A 1 118 ? 22.760 3.099 -38.612 1.00 89.31 118 ASN A O 1
ATOM 943 N N . PHE A 1 119 ? 20.659 2.830 -37.887 1.00 90.00 119 PHE A N 1
ATOM 944 C CA . PHE A 1 119 ? 20.102 2.571 -39.219 1.00 90.00 119 PHE A CA 1
ATOM 945 C C . PHE A 1 119 ? 20.363 3.718 -40.215 1.00 90.00 119 PHE A C 1
ATOM 947 O O . PHE A 1 119 ? 20.678 3.492 -41.387 1.00 90.00 119 PHE A O 1
ATOM 954 N N . LYS A 1 120 ? 20.248 4.973 -39.762 1.00 86.88 120 LYS 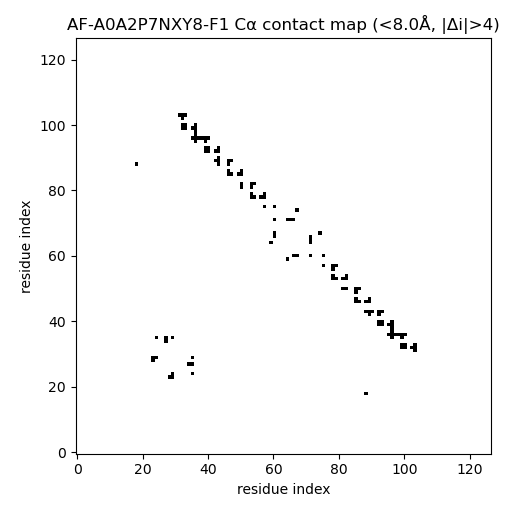A N 1
ATOM 955 C CA . LYS A 1 120 ? 20.542 6.146 -40.598 1.00 86.88 120 LYS A CA 1
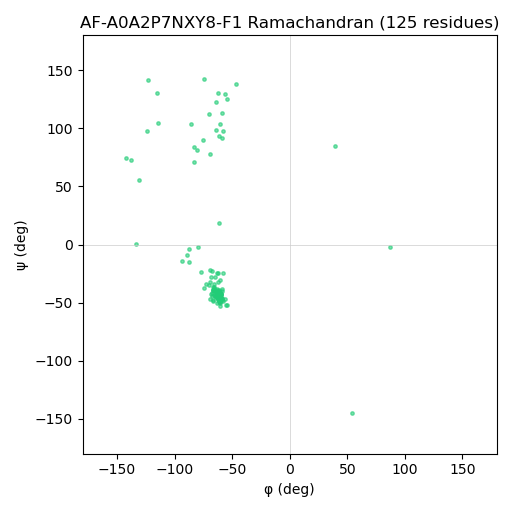ATOM 956 C C . LYS A 1 120 ? 22.030 6.235 -40.960 1.00 86.88 120 LYS A C 1
ATOM 958 O O . LYS A 1 120 ? 22.352 6.648 -42.071 1.00 86.88 120 LYS A O 1
ATOM 963 N N . LEU A 1 121 ? 22.921 5.862 -40.042 1.00 87.12 121 LEU A N 1
ATOM 964 C CA . LEU A 1 121 ? 24.360 5.842 -40.294 1.00 87.12 121 LEU A CA 1
ATOM 965 C C . LEU A 1 121 ? 24.718 4.768 -41.331 1.00 87.12 121 LEU A C 1
ATOM 967 O O . LEU A 1 121 ? 25.351 5.087 -42.337 1.00 87.12 121 LEU A O 1
ATOM 971 N N . ASP A 1 122 ? 24.226 3.541 -41.162 1.00 86.56 122 ASP A N 1
ATOM 972 C CA . ASP A 1 122 ? 24.497 2.429 -42.083 1.00 86.56 122 ASP A CA 1
ATOM 973 C C . ASP A 1 122 ? 24.033 2.748 -43.510 1.00 86.56 122 ASP A C 1
ATOM 975 O O . ASP A 1 122 ? 24.794 2.628 -44.469 1.00 86.56 122 ASP A O 1
ATOM 979 N N . THR A 1 123 ? 22.809 3.262 -43.656 1.00 82.19 123 THR A N 1
ATOM 980 C CA . THR A 1 123 ? 22.264 3.661 -44.965 1.00 82.19 123 THR A CA 1
ATOM 981 C C . THR A 1 123 ? 23.019 4.825 -45.611 1.00 82.19 123 THR A C 1
ATOM 983 O O . THR A 1 123 ? 23.073 4.903 -46.837 1.00 82.19 123 THR A O 1
ATOM 986 N N . SER A 1 124 ? 23.633 5.712 -44.820 1.00 80.44 124 SER A N 1
ATOM 987 C CA . SER A 1 124 ? 24.472 6.801 -45.340 1.00 80.44 124 SER A CA 1
ATOM 988 C C . SER A 1 124 ? 25.865 6.353 -45.791 1.00 80.44 124 SER A C 1
ATOM 990 O O . SER A 1 124 ? 26.453 7.011 -46.640 1.00 80.44 124 SER A O 1
ATOM 992 N N . THR A 1 125 ? 26.370 5.232 -45.266 1.00 76.06 125 THR A N 1
ATOM 993 C CA . THR A 1 125 ? 27.722 4.716 -45.563 1.00 76.06 125 THR A CA 1
ATOM 994 C C . THR A 1 125 ? 27.745 3.807 -46.802 1.00 76.06 125 THR A C 1
ATOM 996 O O . THR A 1 125 ? 28.804 3.526 -47.349 1.00 76.06 125 THR A O 1
ATOM 999 N N . ILE A 1 126 ? 26.574 3.346 -47.258 1.00 69.75 126 ILE A N 1
ATOM 1000 C CA . ILE A 1 126 ? 26.407 2.472 -48.435 1.00 69.75 126 ILE A CA 1
ATOM 1001 C C . ILE A 1 126 ? 26.275 3.285 -49.748 1.00 69.75 126 ILE A C 1
ATOM 1003 O O . ILE A 1 126 ? 26.215 2.700 -50.829 1.00 69.75 126 ILE A O 1
ATOM 1007 N N . ARG A 1 127 ? 26.245 4.626 -49.686 1.00 52.50 127 ARG A N 1
ATOM 1008 C CA . ARG A 1 127 ? 26.078 5.509 -50.852 1.00 52.50 127 ARG A CA 1
ATOM 1009 C C . ARG A 1 127 ? 27.376 6.165 -51.309 1.00 52.50 127 ARG A C 1
ATOM 1011 O O . ARG A 1 127 ? 28.149 6.598 -50.431 1.00 52.50 127 ARG A O 1
#

Solvent-accessible surface area (backbone atoms only — not comparable to full-atom values): 7307 Å² total; per-residue (Å²): 135,85,87,79,77,83,74,84,76,76,78,79,75,83,81,70,90,73,93,54,100,82,62,81,58,85,96,53,62,88,84,40,22,61,59,52,14,54,53,24,46,52,53,22,55,56,29,47,55,54,30,52,52,33,50,53,52,48,51,50,40,73,76,42,51,76,82,47,52,90,56,31,64,60,50,52,54,52,35,54,51,48,35,56,52,28,52,50,51,28,53,52,22,50,51,50,17,54,49,22,50,49,52,36,52,52,51,52,50,52,52,51,52,51,53,53,50,51,54,54,49,56,64,58,70,76,105